Protein AF-A0A3M1SS52-F1 (afdb_monomer_lite)

Foldseek 3Di:
DDPDDDPDPDDDQDDFPDWDDDDPQKIWTHDPQFIFIAGPVRDGLGPGDFNDWDDADPQWIWTHDPQFIFIAGSNRHTLGDRQFNDWDHDDPQWIWTHHPRDIFIAGSNGHTDDDDDD

Radius of gyration: 16.16 Å; chains: 1; bounding box: 39×24×52 Å

Structure (mmCIF, N/CA/C/O backbone):
data_AF-A0A3M1SS52-F1
#
_entry.id   AF-A0A3M1SS52-F1
#
loop_
_atom_site.group_PDB
_atom_site.id
_atom_site.type_symbol
_atom_site.label_atom_id
_atom_site.label_alt_id
_atom_site.label_comp_id
_atom_site.label_asym_id
_atom_site.label_entity_id
_atom_site.label_seq_id
_atom_site.pdbx_PDB_ins_code
_atom_site.Cartn_x
_atom_site.Cartn_y
_atom_site.Cartn_z
_atom_site.occupancy
_atom_site.B_iso_or_equiv
_atom_site.auth_seq_id
_atom_site.auth_comp_id
_atom_site.auth_asym_id
_atom_site.auth_atom_id
_atom_site.pdbx_PDB_model_num
ATOM 1 N N . MET A 1 1 ? -1.607 12.197 -29.164 1.00 36.19 1 MET A N 1
ATOM 2 C CA . MET A 1 1 ? -1.298 12.326 -27.727 1.00 36.19 1 MET A CA 1
ATOM 3 C C . MET A 1 1 ? -0.895 10.935 -27.272 1.00 36.19 1 MET A C 1
ATOM 5 O O . MET A 1 1 ? -1.712 10.223 -26.722 1.00 36.19 1 MET A O 1
ATOM 9 N N . ASP A 1 2 ? 0.320 10.515 -27.618 1.00 34.41 2 ASP A N 1
ATOM 10 C CA . ASP A 1 2 ? 0.847 9.186 -27.290 1.00 34.41 2 ASP A CA 1
ATOM 11 C C . ASP A 1 2 ? 2.237 9.400 -26.708 1.00 34.41 2 ASP A C 1
ATOM 13 O O . ASP A 1 2 ? 3.217 9.522 -27.443 1.00 34.41 2 ASP A O 1
ATOM 17 N N . VAL A 1 3 ? 2.306 9.549 -25.386 1.00 38.84 3 VAL A N 1
ATOM 18 C CA . VAL A 1 3 ? 3.542 9.904 -24.674 1.00 38.84 3 VAL A CA 1
ATOM 19 C C . VAL A 1 3 ? 4.084 8.733 -23.858 1.00 38.84 3 VAL A C 1
ATOM 21 O O . VAL A 1 3 ? 4.665 8.939 -22.810 1.00 38.84 3 VAL A O 1
ATOM 24 N N . TYR A 1 4 ? 3.933 7.495 -24.332 1.00 37.12 4 TYR A N 1
ATOM 25 C CA . TYR A 1 4 ? 4.589 6.332 -23.718 1.00 37.12 4 TYR A CA 1
ATOM 26 C C . TYR A 1 4 ? 5.051 5.350 -24.792 1.00 37.12 4 TYR A C 1
ATOM 28 O O . TYR A 1 4 ? 4.594 4.215 -24.891 1.00 37.12 4 TYR A O 1
ATOM 36 N N . ARG A 1 5 ? 5.965 5.805 -25.655 1.00 48.34 5 ARG A N 1
ATOM 37 C CA . ARG A 1 5 ? 6.648 4.940 -26.619 1.00 48.34 5 ARG A CA 1
ATOM 38 C C . ARG A 1 5 ? 8.136 4.899 -26.283 1.00 48.34 5 ARG A C 1
ATOM 40 O O . ARG A 1 5 ? 8.841 5.878 -26.492 1.00 48.34 5 ARG A O 1
ATOM 47 N N . ARG A 1 6 ? 8.583 3.720 -25.838 1.00 40.31 6 ARG A N 1
ATOM 48 C CA . ARG A 1 6 ? 9.985 3.297 -25.664 1.00 40.31 6 ARG A CA 1
ATOM 49 C C . ARG A 1 6 ? 10.769 4.060 -24.599 1.00 40.31 6 ARG A C 1
ATOM 51 O O . ARG A 1 6 ? 11.545 4.960 -24.902 1.00 40.31 6 ARG A O 1
ATOM 58 N N . VAL A 1 7 ? 10.750 3.519 -23.387 1.00 44.88 7 VAL A N 1
ATOM 59 C CA . VAL A 1 7 ? 12.027 3.360 -22.685 1.00 44.88 7 VAL A CA 1
ATOM 60 C C . VAL A 1 7 ? 12.781 2.268 -23.455 1.00 44.88 7 VAL A C 1
ATOM 62 O O . VAL A 1 7 ? 12.379 1.111 -23.434 1.00 44.88 7 VAL A O 1
ATOM 65 N N . GLY A 1 8 ? 13.778 2.657 -24.257 1.00 39.66 8 GLY A N 1
ATOM 66 C CA . GLY A 1 8 ? 14.664 1.719 -24.958 1.00 39.66 8 GLY A CA 1
ATOM 67 C C . GLY A 1 8 ? 14.820 1.955 -26.466 1.00 39.66 8 GLY A C 1
ATOM 68 O O . GLY A 1 8 ? 14.131 1.368 -27.310 1.00 39.66 8 GLY A O 1
ATOM 69 N N . ARG A 1 9 ? 15.820 2.758 -26.839 1.00 46.34 9 ARG A N 1
ATOM 70 C CA . ARG A 1 9 ? 16.702 2.378 -27.951 1.00 46.34 9 ARG A CA 1
ATOM 71 C C . ARG A 1 9 ? 17.736 1.416 -27.350 1.00 46.34 9 ARG A C 1
ATOM 73 O O . ARG A 1 9 ? 18.620 1.876 -26.641 1.00 46.34 9 ARG A O 1
ATOM 80 N N . GLY A 1 10 ? 17.584 0.119 -27.620 1.00 45.41 10 GLY A N 1
ATOM 81 C CA . GLY A 1 10 ? 18.532 -0.939 -27.249 1.00 45.41 10 GLY A CA 1
ATOM 82 C C . GLY A 1 10 ? 18.029 -1.859 -26.135 1.00 45.41 10 GLY A C 1
ATOM 83 O O . GLY A 1 10 ? 18.204 -1.540 -24.969 1.00 45.41 10 GLY A O 1
ATOM 84 N N . ASP A 1 11 ? 17.371 -2.953 -26.524 1.00 53.22 11 ASP A N 1
ATOM 85 C CA . ASP A 1 11 ? 17.354 -4.341 -26.005 1.00 53.22 11 ASP A CA 1
ATOM 86 C C . ASP A 1 11 ? 17.803 -4.674 -24.564 1.00 53.22 11 ASP A C 1
ATOM 88 O O . ASP A 1 11 ? 18.278 -5.781 -24.308 1.00 53.22 11 ASP A O 1
ATOM 92 N N . ARG A 1 12 ? 17.637 -3.780 -23.589 1.00 47.41 12 ARG A N 1
ATOM 93 C CA . ARG A 1 12 ? 17.838 -4.097 -22.175 1.00 47.41 12 ARG A CA 1
ATOM 94 C C . ARG A 1 12 ? 16.526 -3.880 -21.427 1.00 47.41 12 ARG A C 1
ATOM 96 O O . ARG A 1 12 ? 16.017 -2.757 -21.451 1.00 47.41 12 ARG A O 1
ATOM 103 N N . PRO A 1 13 ? 15.955 -4.922 -20.794 1.00 54.94 13 PRO A N 1
ATOM 104 C CA . PRO A 1 13 ? 14.798 -4.730 -19.933 1.00 54.94 13 PRO A CA 1
ATOM 105 C C . PRO A 1 13 ? 15.159 -3.726 -18.827 1.00 54.94 13 PRO A C 1
ATOM 107 O O . PRO A 1 13 ? 16.335 -3.658 -18.444 1.00 54.94 13 PRO A O 1
ATOM 110 N N . PRO A 1 14 ? 14.189 -2.934 -18.335 1.00 63.97 14 PRO A N 1
ATOM 111 C CA . PRO A 1 14 ? 14.425 -2.053 -17.200 1.00 63.97 14 PRO A CA 1
ATOM 112 C C . PRO A 1 14 ? 15.064 -2.860 -16.069 1.00 63.97 14 PRO A C 1
ATOM 114 O O . PRO A 1 14 ? 14.562 -3.909 -15.667 1.00 63.97 14 PRO A O 1
ATOM 117 N N . THR A 1 15 ? 16.229 -2.411 -15.611 1.00 78.69 15 THR A N 1
ATOM 118 C CA . THR A 1 15 ? 16.901 -3.004 -14.458 1.00 78.69 15 THR A CA 1
ATOM 119 C C . THR A 1 15 ? 16.305 -2.382 -13.209 1.00 78.69 15 THR A C 1
ATOM 121 O O . THR A 1 15 ? 16.407 -1.172 -13.030 1.00 78.69 15 THR A O 1
ATOM 124 N N . PHE A 1 16 ? 15.680 -3.203 -12.372 1.00 85.69 16 PHE A N 1
ATOM 125 C CA . PHE A 1 16 ? 15.146 -2.779 -11.082 1.00 85.69 16 PHE A CA 1
ATOM 126 C C . PHE A 1 16 ? 16.196 -2.975 -9.991 1.00 85.69 16 PHE A C 1
ATOM 128 O O . PHE A 1 16 ? 16.908 -3.980 -9.988 1.00 85.69 16 PHE A O 1
ATOM 135 N N . ASP A 1 17 ? 16.254 -2.039 -9.049 1.00 88.38 17 ASP A N 1
ATOM 136 C CA . ASP A 1 17 ? 17.146 -2.123 -7.891 1.00 88.38 17 ASP A CA 1
ATOM 137 C C . ASP A 1 17 ? 16.701 -3.249 -6.949 1.00 88.38 17 ASP A C 1
ATOM 139 O O . ASP A 1 17 ? 17.521 -3.958 -6.361 1.00 88.38 17 ASP A O 1
ATOM 143 N N . ARG A 1 18 ? 15.378 -3.422 -6.812 1.00 91.31 18 ARG A N 1
ATOM 144 C CA . ARG A 1 18 ? 14.724 -4.487 -6.042 1.00 91.31 18 ARG A CA 1
ATOM 145 C C . ARG A 1 18 ? 13.408 -4.886 -6.692 1.00 91.31 18 ARG A C 1
ATOM 147 O O . ARG A 1 18 ? 12.739 -4.059 -7.305 1.00 91.31 18 ARG A O 1
ATOM 154 N N . VAL A 1 19 ? 13.024 -6.142 -6.498 1.00 92.00 19 VAL A N 1
ATOM 155 C CA . VAL A 1 19 ? 11.757 -6.710 -6.967 1.00 92.00 19 VAL A CA 1
ATOM 156 C C . VAL A 1 19 ? 11.216 -7.613 -5.862 1.00 92.00 19 VAL A C 1
ATOM 158 O O . VAL A 1 19 ? 11.964 -8.431 -5.328 1.00 92.00 19 VAL A O 1
ATOM 161 N N . TRP A 1 20 ? 9.948 -7.439 -5.493 1.00 91.19 20 TRP A N 1
ATOM 162 C CA . TRP A 1 20 ? 9.227 -8.400 -4.651 1.00 91.19 20 TRP A CA 1
ATOM 163 C C . TRP A 1 20 ? 8.653 -9.531 -5.498 1.00 91.19 20 TRP A C 1
ATOM 165 O O . TRP A 1 20 ? 8.456 -9.375 -6.702 1.00 91.19 20 TRP A O 1
ATOM 175 N N . ASP A 1 21 ? 8.323 -10.648 -4.854 1.00 92.88 21 ASP A N 1
ATOM 176 C CA . ASP A 1 21 ? 7.599 -11.733 -5.509 1.00 92.88 21 ASP A CA 1
ATOM 177 C C . ASP A 1 21 ? 6.266 -11.246 -6.086 1.00 92.88 21 ASP A C 1
ATOM 179 O O . ASP A 1 21 ? 5.587 -10.383 -5.516 1.00 92.88 21 ASP A O 1
ATOM 183 N N . PHE A 1 22 ? 5.874 -11.847 -7.208 1.00 92.25 22 PHE A N 1
ATOM 184 C CA . PHE A 1 22 ? 4.560 -11.617 -7.785 1.00 92.25 22 PHE A CA 1
ATOM 185 C C . PHE A 1 22 ? 3.457 -12.103 -6.842 1.00 92.25 22 PHE A C 1
ATOM 187 O O . PHE A 1 22 ? 3.498 -13.219 -6.321 1.00 92.25 22 PHE A O 1
ATOM 194 N N . TRP A 1 23 ? 2.434 -11.273 -6.675 1.00 92.69 23 TRP A N 1
ATOM 195 C CA . TRP A 1 23 ? 1.234 -11.574 -5.910 1.00 92.69 23 TRP A CA 1
ATOM 196 C C . TRP A 1 23 ? 0.031 -10.899 -6.568 1.00 92.69 23 TRP A C 1
ATOM 198 O O . TRP A 1 23 ? 0.125 -9.747 -6.984 1.00 92.69 23 TRP A O 1
ATOM 208 N N . GLU A 1 24 ? -1.080 -11.626 -6.718 1.00 91.38 24 GLU A N 1
ATOM 209 C CA . GLU A 1 24 ? -2.287 -11.139 -7.420 1.00 91.38 24 GLU A CA 1
ATOM 210 C C . GLU A 1 24 ? -2.014 -10.582 -8.839 1.00 91.38 24 GLU A C 1
ATOM 212 O O . GLU A 1 24 ? -2.753 -9.747 -9.345 1.00 91.38 24 GLU A O 1
ATOM 217 N N . GLY A 1 25 ? -0.959 -11.062 -9.509 1.00 93.31 25 GLY A N 1
ATOM 218 C CA . GLY A 1 25 ? -0.592 -10.628 -10.864 1.00 93.31 25 GLY A CA 1
ATOM 219 C C . GLY A 1 25 ? 0.330 -9.406 -10.933 1.00 93.31 25 GLY A C 1
ATOM 220 O O . GLY A 1 25 ? 0.678 -8.982 -12.033 1.00 93.31 25 GLY A O 1
ATOM 221 N N . PHE A 1 26 ? 0.778 -8.879 -9.791 1.00 95.06 26 PHE A N 1
ATOM 222 C CA . PHE A 1 26 ? 1.639 -7.699 -9.725 1.00 95.06 26 PHE A CA 1
ATOM 223 C C . PHE A 1 26 ? 2.876 -7.942 -8.865 1.00 95.06 26 PHE A C 1
ATOM 225 O O . PHE A 1 26 ? 2.851 -8.749 -7.937 1.00 95.06 26 PHE A O 1
ATOM 232 N N . ALA A 1 27 ? 3.951 -7.205 -9.130 1.00 95.44 27 ALA A N 1
ATOM 233 C CA . ALA A 1 27 ? 5.131 -7.167 -8.271 1.00 95.44 27 ALA A CA 1
ATOM 234 C C . ALA A 1 27 ? 5.519 -5.720 -7.966 1.00 95.44 27 ALA A C 1
ATOM 236 O O . ALA A 1 27 ? 5.547 -4.876 -8.865 1.00 95.44 27 ALA A O 1
ATOM 237 N N . ALA A 1 28 ? 5.838 -5.436 -6.701 1.00 96.19 28 ALA A N 1
ATOM 238 C CA . ALA A 1 28 ? 6.398 -4.145 -6.322 1.00 96.19 28 ALA A CA 1
ATOM 239 C C . ALA A 1 28 ? 7.873 -4.101 -6.739 1.00 96.19 28 ALA A C 1
ATOM 241 O O . ALA A 1 28 ? 8.638 -5.025 -6.444 1.00 96.19 28 ALA A O 1
ATOM 242 N N . VAL A 1 29 ? 8.280 -3.029 -7.409 1.00 96.00 29 VAL A N 1
ATOM 243 C CA . VAL A 1 29 ? 9.648 -2.846 -7.906 1.00 96.00 29 VAL A CA 1
ATOM 244 C C . VAL A 1 29 ? 10.211 -1.514 -7.455 1.00 96.00 29 VAL A C 1
ATOM 246 O O . VAL A 1 29 ? 9.480 -0.528 -7.361 1.00 96.00 29 VAL A O 1
ATOM 249 N N . GLN A 1 30 ? 11.513 -1.490 -7.195 1.00 95.88 30 GLN A N 1
ATOM 250 C CA . GLN A 1 30 ? 12.241 -0.281 -6.842 1.00 95.88 30 GLN A CA 1
ATOM 251 C C . GLN A 1 30 ? 13.104 0.183 -8.015 1.00 95.88 30 GLN A C 1
ATOM 253 O O . GLN A 1 30 ? 13.817 -0.619 -8.623 1.00 95.88 30 GLN A O 1
ATOM 258 N N . LEU A 1 31 ? 13.049 1.479 -8.304 1.00 93.44 31 LEU A N 1
ATOM 259 C CA . LEU A 1 31 ? 13.887 2.156 -9.286 1.00 93.44 31 LEU A CA 1
ATOM 260 C C . LEU A 1 31 ? 14.263 3.535 -8.744 1.00 93.44 31 LEU A C 1
ATOM 262 O O . LEU A 1 31 ? 13.385 4.294 -8.334 1.00 93.44 31 LEU A O 1
ATOM 266 N N . GLU A 1 32 ? 15.558 3.850 -8.736 1.00 91.69 32 GLU A N 1
ATOM 267 C CA . GLU A 1 32 ? 16.078 5.145 -8.266 1.00 91.69 32 GLU A CA 1
ATOM 268 C C . GLU A 1 32 ? 15.624 5.470 -6.830 1.00 91.69 32 GLU A C 1
ATOM 270 O O . GLU A 1 32 ? 15.348 6.610 -6.464 1.00 91.69 32 GLU A O 1
ATOM 275 N N . GLY A 1 33 ? 15.526 4.432 -5.995 1.00 92.94 33 GLY A N 1
ATOM 276 C CA . GLY A 1 33 ? 15.105 4.543 -4.597 1.00 92.94 33 GLY A CA 1
ATOM 277 C C . GLY A 1 33 ? 13.592 4.606 -4.369 1.00 92.94 33 GLY A C 1
ATOM 278 O O . GLY A 1 33 ? 13.168 4.403 -3.232 1.00 92.94 33 GLY A O 1
ATOM 279 N N . MET A 1 34 ? 12.780 4.778 -5.413 1.00 96.81 34 MET A N 1
ATOM 280 C CA . MET A 1 34 ? 11.321 4.872 -5.312 1.00 96.81 34 MET A CA 1
ATOM 281 C C . MET A 1 34 ? 10.645 3.570 -5.739 1.00 96.81 34 MET A C 1
ATOM 283 O O . MET A 1 34 ? 11.170 2.815 -6.556 1.00 96.81 34 MET A O 1
ATOM 287 N N . TRP A 1 35 ? 9.462 3.307 -5.194 1.00 97.56 35 TRP A N 1
ATOM 288 C CA . TRP A 1 35 ? 8.685 2.100 -5.446 1.00 97.56 35 TRP A CA 1
ATOM 289 C C . TRP A 1 35 ? 7.503 2.345 -6.379 1.00 97.56 35 TRP A C 1
ATOM 291 O O . TRP A 1 35 ? 6.802 3.357 -6.269 1.00 97.56 35 TRP A O 1
ATOM 301 N N . GLY A 1 36 ? 7.283 1.379 -7.268 1.00 96.69 36 GLY A N 1
ATOM 302 C CA . GLY A 1 36 ? 6.150 1.261 -8.183 1.00 96.69 36 GLY A CA 1
ATOM 303 C C . GLY A 1 36 ? 5.738 -0.205 -8.355 1.00 96.69 36 GLY A C 1
ATOM 304 O O . GLY A 1 36 ? 6.169 -1.064 -7.584 1.00 96.69 36 GLY A O 1
ATOM 305 N N . PHE A 1 37 ? 4.929 -0.508 -9.371 1.00 96.88 37 PHE A N 1
ATOM 306 C CA . PHE A 1 37 ? 4.403 -1.856 -9.616 1.00 96.88 37 PHE A CA 1
ATOM 307 C C . PHE A 1 37 ? 4.456 -2.239 -11.094 1.00 96.88 37 PHE A C 1
ATOM 309 O O . PHE A 1 37 ? 4.069 -1.438 -11.948 1.00 96.88 37 PHE A O 1
ATOM 316 N N . ILE A 1 38 ? 4.912 -3.464 -11.382 1.00 94.88 38 ILE A N 1
ATOM 317 C CA . ILE A 1 38 ? 4.809 -4.118 -12.700 1.00 94.88 38 ILE A CA 1
ATOM 318 C C . ILE A 1 38 ? 3.690 -5.164 -12.714 1.00 94.88 38 ILE A C 1
ATOM 320 O O . ILE A 1 38 ? 3.372 -5.742 -11.673 1.00 94.88 38 ILE A O 1
ATOM 324 N N . ASP A 1 39 ? 3.159 -5.449 -13.901 1.00 94.12 39 ASP A N 1
ATOM 325 C CA . ASP A 1 39 ? 2.358 -6.647 -14.182 1.00 94.12 39 ASP A CA 1
ATOM 326 C C . ASP A 1 39 ? 3.228 -7.890 -14.483 1.00 94.12 39 ASP A C 1
ATOM 328 O O . ASP A 1 39 ? 4.463 -7.828 -14.502 1.00 94.12 39 ASP A O 1
ATOM 332 N N . LEU A 1 40 ? 2.580 -9.033 -14.746 1.00 92.00 40 LEU A N 1
ATOM 333 C CA . LEU A 1 40 ? 3.231 -10.304 -15.109 1.00 92.00 40 LEU A CA 1
ATOM 334 C C . LEU A 1 40 ? 4.078 -10.234 -16.390 1.00 92.00 40 LEU A C 1
ATOM 336 O O . LEU A 1 40 ? 4.964 -11.067 -16.579 1.00 92.00 40 LEU A O 1
ATOM 340 N N . GLN A 1 41 ? 3.819 -9.272 -17.278 1.00 91.31 41 GLN A N 1
ATOM 341 C CA . GLN A 1 41 ? 4.625 -9.037 -18.475 1.00 91.31 41 GLN A CA 1
ATOM 342 C C . GLN A 1 41 ? 5.852 -8.155 -18.191 1.00 91.31 41 GLN A C 1
ATOM 344 O O . GLN A 1 41 ? 6.658 -7.918 -19.094 1.00 91.31 41 GLN A O 1
ATOM 349 N N . GLY A 1 42 ? 6.012 -7.672 -16.956 1.00 89.69 42 GLY A N 1
ATOM 350 C CA . GLY A 1 42 ? 7.060 -6.731 -16.575 1.00 89.69 42 GLY A CA 1
ATOM 351 C C . GLY A 1 42 ? 6.782 -5.299 -17.034 1.00 89.69 42 GLY A C 1
ATOM 352 O O . GLY A 1 42 ? 7.700 -4.476 -17.054 1.00 89.69 42 GLY A O 1
ATOM 353 N N . ILE A 1 43 ? 5.544 -4.991 -17.427 1.00 90.81 43 ILE A N 1
ATOM 354 C CA . ILE A 1 43 ? 5.130 -3.657 -17.856 1.00 90.81 43 ILE A CA 1
ATOM 355 C C . ILE A 1 43 ? 4.782 -2.831 -16.620 1.00 90.81 43 ILE A C 1
ATOM 357 O O . ILE A 1 43 ? 4.129 -3.310 -15.697 1.00 90.81 43 ILE A O 1
ATOM 361 N N . MET A 1 44 ? 5.212 -1.568 -16.607 1.00 92.06 44 MET A N 1
ATOM 362 C CA . MET A 1 44 ? 4.858 -0.625 -15.548 1.00 92.06 44 MET A CA 1
ATOM 363 C C . MET A 1 44 ? 3.360 -0.341 -15.509 1.00 92.06 44 MET A C 1
ATOM 365 O O . MET A 1 44 ? 2.827 0.243 -16.451 1.00 92.06 44 MET A O 1
ATOM 369 N N . VAL A 1 45 ? 2.718 -0.692 -14.392 1.00 94.12 45 VAL A N 1
ATOM 370 C CA . VAL A 1 45 ? 1.330 -0.310 -14.086 1.00 94.12 45 VAL A CA 1
ATOM 371 C C . VAL A 1 45 ? 1.271 0.904 -13.165 1.00 94.12 45 VAL A C 1
ATOM 373 O O . VAL A 1 45 ? 0.416 1.767 -13.337 1.00 94.12 45 VAL A O 1
ATOM 376 N N . VAL A 1 46 ? 2.232 1.029 -12.247 1.00 94.94 46 VAL A N 1
ATOM 377 C CA . VAL A 1 46 ? 2.375 2.194 -11.370 1.00 94.94 46 VAL A CA 1
ATOM 378 C C . VAL A 1 46 ? 3.823 2.637 -11.404 1.00 94.94 46 VAL A C 1
ATOM 380 O O . VAL A 1 46 ? 4.700 1.917 -10.928 1.00 94.94 46 VAL A O 1
ATOM 383 N N . PHE A 1 47 ? 4.076 3.821 -11.961 1.00 94.31 47 PHE A N 1
ATOM 384 C CA . PHE A 1 47 ? 5.429 4.362 -12.009 1.00 94.31 47 PHE A CA 1
ATOM 385 C C . PHE A 1 47 ? 5.987 4.594 -10.596 1.00 94.31 47 PHE A C 1
ATOM 387 O O . PHE A 1 47 ? 5.228 4.979 -9.702 1.00 94.31 47 PHE A O 1
ATOM 394 N N . PRO A 1 48 ? 7.301 4.382 -10.390 1.00 95.56 48 PRO A N 1
ATOM 395 C CA . PRO A 1 48 ? 7.958 4.625 -9.117 1.00 95.56 48 PRO A CA 1
ATOM 396 C C . PRO A 1 48 ? 7.724 6.045 -8.602 1.00 95.56 48 PRO A C 1
ATOM 398 O O . PRO A 1 48 ? 8.166 7.017 -9.209 1.00 95.56 48 PRO A O 1
ATOM 401 N N . GLN A 1 49 ? 7.006 6.156 -7.488 1.00 96.19 49 GLN A N 1
ATOM 402 C CA . GLN A 1 49 ? 6.659 7.444 -6.872 1.00 96.19 49 GLN A CA 1
ATOM 403 C C . GLN A 1 49 ? 6.471 7.359 -5.352 1.00 96.19 49 GLN A C 1
ATOM 405 O O . GLN A 1 49 ? 6.256 8.381 -4.703 1.00 96.19 49 GLN A O 1
ATOM 410 N N . PHE A 1 50 ? 6.575 6.160 -4.770 1.00 97.62 50 PHE A N 1
ATOM 411 C CA . PHE A 1 50 ? 6.389 5.933 -3.338 1.00 97.62 50 PHE A CA 1
ATOM 412 C C . PHE A 1 50 ? 7.713 5.655 -2.629 1.00 97.62 50 PHE A C 1
ATOM 414 O O . PHE A 1 50 ? 8.605 5.020 -3.185 1.00 97.62 50 PHE A O 1
ATOM 421 N N . GLU A 1 51 ? 7.833 6.107 -1.385 1.00 98.06 51 GLU A N 1
ATOM 422 C CA . GLU A 1 51 ? 8.997 5.827 -0.534 1.00 98.06 51 GLU A CA 1
ATOM 423 C C . GLU A 1 51 ? 9.095 4.329 -0.220 1.00 98.06 51 GLU A C 1
ATOM 425 O O . GLU A 1 5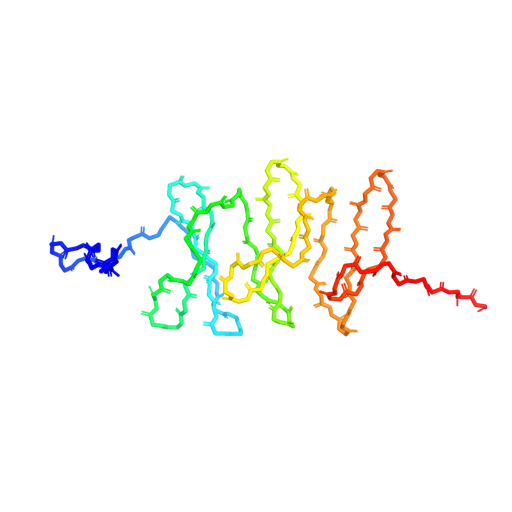1 ? 10.183 3.761 -0.153 1.00 98.06 51 GLU A O 1
ATOM 430 N N . GLU A 1 52 ? 7.937 3.685 -0.060 1.00 97.31 52 GLU A N 1
ATOM 431 C CA . GLU A 1 52 ? 7.775 2.245 0.107 1.00 97.31 52 GLU A CA 1
ATOM 432 C C . GLU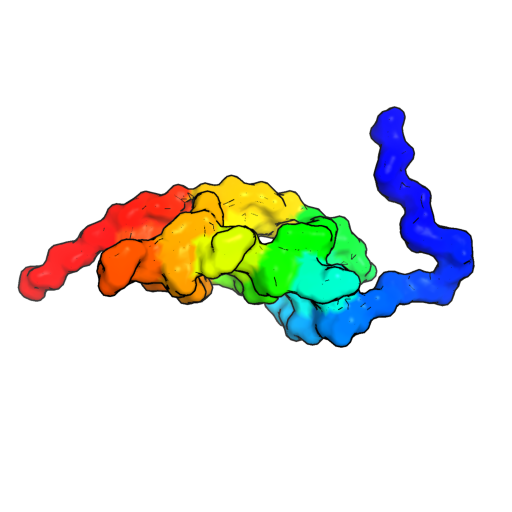 A 1 52 ? 6.471 1.802 -0.560 1.00 97.31 52 GLU A C 1
ATOM 434 O O . GLU A 1 52 ? 5.466 2.514 -0.514 1.00 97.31 52 GLU A O 1
ATOM 439 N N . ALA A 1 53 ? 6.460 0.608 -1.143 1.00 96.94 53 ALA A N 1
ATOM 440 C CA . ALA A 1 53 ? 5.243 -0.033 -1.614 1.00 96.94 53 ALA A CA 1
ATOM 441 C C . ALA A 1 53 ? 5.289 -1.520 -1.276 1.00 96.94 53 ALA A C 1
ATOM 443 O O . ALA A 1 53 ? 6.312 -2.179 -1.469 1.00 96.94 53 ALA A O 1
ATOM 444 N N . ILE A 1 54 ? 4.185 -2.041 -0.750 1.00 95.44 54 ILE A N 1
ATOM 445 C CA . ILE A 1 54 ? 4.040 -3.452 -0.393 1.00 95.44 54 ILE A CA 1
ATOM 446 C C . ILE A 1 54 ? 2.959 -4.065 -1.283 1.00 95.44 54 ILE A C 1
ATOM 448 O O . ILE A 1 54 ? 2.047 -3.366 -1.715 1.00 95.44 54 ILE A O 1
ATOM 452 N N . ARG A 1 55 ? 3.090 -5.366 -1.565 1.00 93.12 55 ARG A N 1
ATOM 453 C CA . ARG A 1 55 ? 2.198 -6.141 -2.442 1.00 93.12 55 ARG A CA 1
ATOM 454 C C . ARG A 1 55 ? 0.703 -5.878 -2.205 1.00 93.12 55 ARG A C 1
ATOM 456 O O . ARG A 1 55 ? 0.288 -5.583 -1.081 1.00 93.12 55 ARG A O 1
ATOM 463 N N . PHE A 1 56 ? -0.077 -6.081 -3.262 1.00 94.56 56 PHE A N 1
ATOM 464 C CA . PHE A 1 56 ? -1.535 -6.063 -3.211 1.00 94.56 56 PHE A CA 1
ATOM 465 C C . PHE A 1 56 ? -2.086 -7.146 -2.276 1.00 94.56 56 PHE A C 1
ATOM 467 O O . PHE A 1 56 ? -1.473 -8.198 -2.090 1.00 94.56 56 PHE A O 1
ATOM 474 N N . SER A 1 57 ? -3.232 -6.854 -1.674 1.00 94.88 57 SER A N 1
ATOM 475 C CA . SER A 1 57 ? -4.078 -7.781 -0.930 1.00 94.88 57 SER A CA 1
ATOM 476 C C . SER A 1 57 ? -5.512 -7.312 -1.111 1.00 94.88 57 SER A C 1
ATOM 478 O O . SER A 1 57 ? -5.805 -6.147 -0.832 1.00 94.88 57 SER A O 1
ATOM 480 N N . GLU A 1 58 ? -6.385 -8.185 -1.606 1.00 94.44 58 GLU A N 1
ATOM 481 C CA . GLU A 1 58 ? -7.789 -7.840 -1.886 1.00 94.44 58 GLU A CA 1
ATOM 482 C C . GLU A 1 58 ? -7.917 -6.649 -2.858 1.00 94.44 58 GLU A C 1
ATOM 484 O O . GLU A 1 58 ? -8.799 -5.801 -2.730 1.00 94.44 58 GLU A O 1
ATOM 489 N N . GLY A 1 59 ? -7.006 -6.561 -3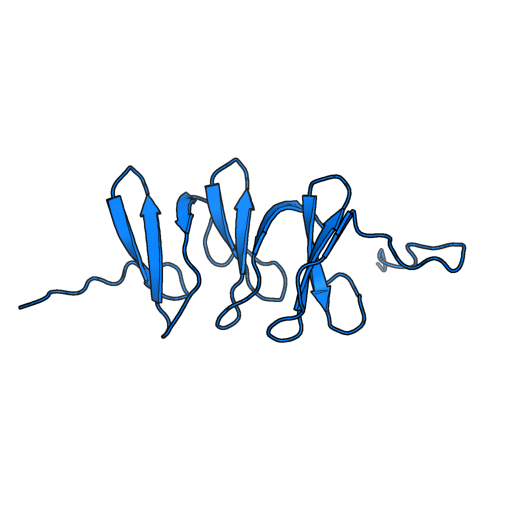.836 1.00 94.44 59 GLY A N 1
ATOM 490 C CA . GLY A 1 59 ? -6.998 -5.492 -4.838 1.00 94.44 59 GLY A CA 1
ATOM 491 C C . GLY A 1 59 ? -6.440 -4.142 -4.370 1.00 94.44 59 GLY A C 1
ATOM 492 O O . GLY A 1 59 ? -6.403 -3.209 -5.172 1.00 94.44 59 GLY A O 1
ATOM 493 N N . LEU A 1 60 ? -5.961 -4.030 -3.123 1.00 97.00 60 LEU A N 1
ATOM 494 C CA . LEU A 1 60 ? -5.326 -2.817 -2.596 1.00 97.00 60 LEU A CA 1
ATOM 495 C C . LEU A 1 60 ? -3.877 -3.063 -2.177 1.00 97.00 60 LEU A C 1
ATOM 497 O O . LEU A 1 60 ? -3.565 -4.044 -1.504 1.00 97.00 60 LEU A O 1
ATOM 501 N N . ALA A 1 61 ? -2.985 -2.140 -2.522 1.00 97.50 61 ALA A N 1
ATOM 502 C CA . ALA A 1 61 ? -1.600 -2.134 -2.060 1.00 97.50 61 ALA A CA 1
ATOM 503 C C . ALA A 1 61 ? -1.378 -0.980 -1.087 1.00 97.50 61 ALA A C 1
ATOM 505 O O . ALA A 1 61 ? -1.774 0.155 -1.358 1.00 97.50 61 ALA A O 1
ATOM 506 N N . LYS A 1 62 ? -0.701 -1.244 0.036 1.00 97.38 62 LYS A N 1
ATOM 507 C CA . LYS A 1 62 ? -0.282 -0.163 0.934 1.00 97.38 62 LYS A CA 1
ATOM 508 C C . LYS A 1 62 ? 0.994 0.493 0.418 1.00 97.38 62 LYS A C 1
ATOM 510 O O . LYS A 1 62 ? 1.967 -0.183 0.069 1.00 97.38 62 LYS A O 1
ATOM 515 N N . VAL A 1 63 ? 0.996 1.816 0.422 1.00 98.25 63 VAL A N 1
ATOM 516 C CA . VAL A 1 63 ? 2.096 2.646 -0.070 1.00 98.25 63 VAL A CA 1
ATOM 517 C C . VAL A 1 63 ? 2.449 3.713 0.947 1.00 98.25 63 VAL A C 1
ATOM 519 O O . VAL A 1 63 ? 1.595 4.155 1.718 1.00 98.25 63 VAL A O 1
ATOM 522 N N . ARG A 1 64 ? 3.713 4.126 0.948 1.00 98.38 64 ARG A N 1
ATOM 523 C CA . ARG A 1 64 ? 4.224 5.174 1.820 1.00 98.38 64 ARG A CA 1
ATOM 524 C C . ARG A 1 64 ? 4.589 6.411 1.014 1.00 98.38 64 ARG A C 1
ATOM 526 O O . ARG A 1 64 ? 5.348 6.328 0.050 1.00 98.38 64 ARG A O 1
ATOM 533 N N . ALA A 1 65 ? 4.064 7.555 1.431 1.00 97.62 65 ALA A N 1
ATOM 534 C CA . ALA A 1 65 ? 4.388 8.855 0.865 1.00 97.62 65 ALA A CA 1
ATOM 535 C C . ALA A 1 65 ? 4.463 9.901 1.978 1.00 97.62 65 ALA A C 1
ATOM 537 O O . ALA A 1 65 ? 3.595 9.949 2.855 1.00 97.62 65 ALA A O 1
ATOM 538 N N . ASN A 1 66 ? 5.491 10.749 1.936 1.00 96.19 66 ASN A N 1
ATOM 539 C CA . ASN A 1 66 ? 5.760 11.766 2.951 1.00 96.19 66 ASN A CA 1
ATOM 540 C C . ASN A 1 66 ? 5.794 11.171 4.369 1.00 96.19 66 ASN A C 1
ATOM 542 O O . ASN A 1 66 ? 5.222 11.722 5.312 1.00 96.19 66 ASN A O 1
ATOM 546 N N . GLY A 1 67 ? 6.404 9.993 4.513 1.00 96.75 67 GLY A N 1
ATOM 547 C CA . GLY A 1 67 ? 6.533 9.288 5.781 1.00 96.75 67 GLY A CA 1
ATOM 548 C C . GLY A 1 67 ? 5.272 8.590 6.300 1.00 96.75 67 GLY A C 1
ATOM 549 O O . GLY A 1 67 ? 5.395 7.881 7.304 1.00 96.75 67 GLY A O 1
ATOM 550 N N . ARG A 1 68 ? 4.112 8.709 5.637 1.00 98.19 68 ARG A N 1
ATOM 551 C CA . ARG A 1 68 ? 2.827 8.119 6.064 1.00 98.19 68 ARG A CA 1
ATOM 552 C C . ARG A 1 68 ? 2.311 7.061 5.097 1.00 98.19 68 ARG A C 1
ATOM 554 O O . ARG A 1 68 ? 2.617 7.098 3.911 1.00 98.19 68 ARG A O 1
ATOM 561 N N . TRP A 1 69 ? 1.523 6.127 5.617 1.00 98.38 69 TRP A N 1
ATOM 562 C CA . TRP A 1 69 ? 0.918 5.028 4.873 1.00 98.38 69 TRP A CA 1
ATOM 563 C C . TRP A 1 69 ? -0.490 5.366 4.390 1.00 98.38 69 TRP A C 1
ATOM 565 O O . TRP A 1 69 ? -1.293 5.921 5.144 1.00 98.38 69 TRP A O 1
ATOM 575 N N . GLY A 1 70 ? -0.774 4.981 3.150 1.00 98.06 70 GLY A N 1
ATOM 576 C CA . GLY A 1 70 ? -2.086 4.989 2.506 1.00 98.06 70 GLY A CA 1
ATOM 577 C C . GLY A 1 70 ? -2.251 3.741 1.640 1.00 98.06 70 GLY A C 1
ATOM 578 O O . GLY A 1 70 ? -1.439 2.814 1.729 1.00 98.06 70 GLY A O 1
ATOM 579 N N . TYR A 1 71 ? -3.281 3.717 0.799 1.00 98.44 71 TYR A N 1
ATOM 580 C CA . TYR A 1 71 ? -3.592 2.573 -0.055 1.00 98.44 71 TYR A CA 1
ATOM 581 C C . TYR A 1 71 ? -3.942 3.013 -1.472 1.00 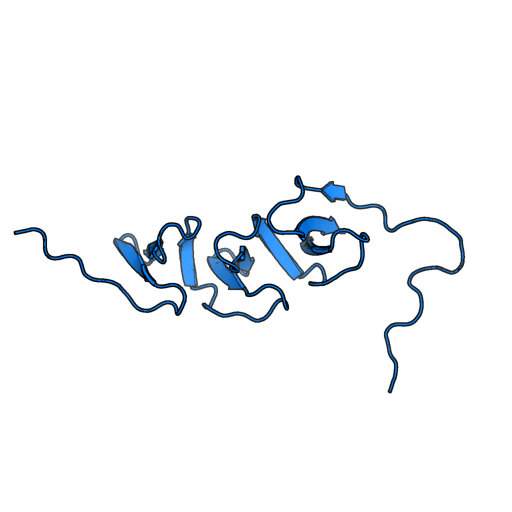98.44 71 TYR A C 1
ATOM 583 O O . TYR A 1 71 ? -4.652 4.002 -1.666 1.00 98.44 71 TYR A O 1
ATOM 591 N N . ILE A 1 72 ? -3.456 2.250 -2.447 1.00 98.06 72 ILE A N 1
ATOM 592 C CA . ILE A 1 72 ? -3.762 2.424 -3.866 1.00 98.06 72 ILE A CA 1
ATOM 593 C C . ILE A 1 72 ? -4.466 1.196 -4.434 1.00 98.06 72 ILE A C 1
ATOM 595 O O . ILE A 1 72 ? -4.282 0.083 -3.934 1.00 98.06 72 ILE A O 1
ATOM 599 N N . ASP A 1 73 ? -5.228 1.401 -5.501 1.00 95.88 73 ASP A N 1
ATOM 600 C CA . ASP A 1 73 ? -5.749 0.323 -6.334 1.00 95.88 73 ASP A CA 1
ATOM 601 C C . ASP A 1 73 ? -4.698 -0.199 -7.333 1.00 95.88 73 ASP A C 1
ATOM 603 O O . ASP A 1 73 ? -3.569 0.299 -7.430 1.00 95.88 73 ASP A O 1
ATOM 607 N N . VAL A 1 74 ? -5.082 -1.217 -8.106 1.00 92.38 74 VAL A N 1
ATOM 608 C CA . VAL A 1 74 ? -4.244 -1.839 -9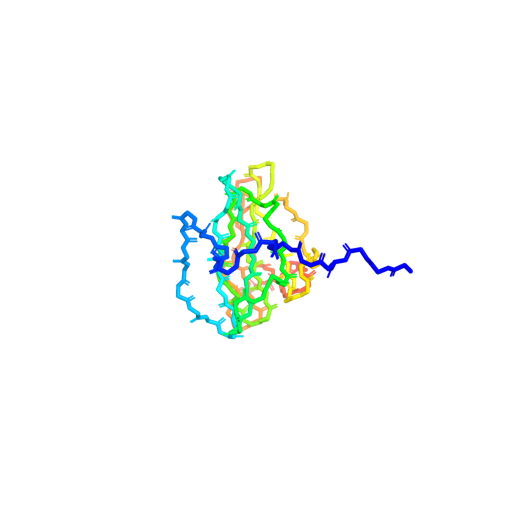.149 1.00 92.38 74 VAL A CA 1
ATOM 609 C C . VAL A 1 74 ? -3.882 -0.901 -10.306 1.00 92.38 74 VAL A C 1
ATOM 611 O O . VAL A 1 74 ? -2.979 -1.206 -11.084 1.00 92.38 74 VAL A O 1
ATOM 614 N N . TYR A 1 75 ? -4.564 0.238 -10.428 1.00 91.62 75 TYR A N 1
ATOM 615 C CA . TYR A 1 75 ? -4.296 1.275 -11.422 1.00 91.62 75 TYR A CA 1
ATOM 616 C C . TYR A 1 75 ? -3.411 2.400 -10.864 1.00 91.62 75 TYR A C 1
ATOM 618 O O . TYR A 1 75 ? -3.124 3.366 -11.574 1.00 91.62 75 TYR A O 1
ATOM 626 N N . GLY A 1 76 ? -2.973 2.293 -9.605 1.00 93.12 76 GLY A N 1
ATOM 627 C CA . GLY A 1 76 ? -2.151 3.296 -8.937 1.00 93.12 76 GLY A CA 1
ATOM 628 C C . GLY A 1 76 ? -2.924 4.496 -8.403 1.00 93.12 76 GLY A C 1
ATOM 629 O O . GLY A 1 76 ? -2.299 5.490 -8.030 1.00 93.12 76 GLY A O 1
ATOM 630 N N . GLN A 1 77 ? -4.256 4.439 -8.367 1.00 95.75 77 GLN A N 1
ATOM 631 C CA . GLN A 1 77 ? -5.080 5.510 -7.817 1.00 95.75 77 GLN A CA 1
ATOM 632 C C . GLN A 1 77 ? -5.117 5.396 -6.299 1.00 95.75 77 GLN A C 1
ATOM 634 O O . GLN A 1 77 ? -5.330 4.312 -5.763 1.00 95.75 77 GLN A O 1
ATOM 639 N N . LEU A 1 78 ? -4.929 6.517 -5.599 1.00 96.75 78 LEU A N 1
ATOM 640 C CA . LEU A 1 78 ? -5.112 6.570 -4.151 1.00 96.75 78 LEU A CA 1
ATOM 641 C C . LEU A 1 78 ? -6.581 6.309 -3.815 1.00 96.75 78 LEU A C 1
ATOM 643 O O . LEU A 1 78 ? -7.454 7.102 -4.159 1.00 96.75 78 LEU A O 1
ATOM 647 N N . VAL A 1 79 ? -6.827 5.197 -3.127 1.00 97.69 79 VAL A N 1
ATOM 648 C CA . VAL A 1 79 ? -8.135 4.857 -2.553 1.00 97.69 79 VAL A CA 1
ATOM 649 C C . VAL A 1 79 ? -8.238 5.429 -1.146 1.00 97.69 79 VAL A C 1
ATOM 651 O O . VAL A 1 79 ? -9.293 5.903 -0.737 1.00 97.69 79 VAL A O 1
ATOM 654 N N . ILE A 1 80 ? -7.124 5.414 -0.409 1.00 97.69 80 ILE A N 1
ATOM 655 C CA . ILE A 1 80 ? -7.045 5.927 0.955 1.00 97.69 80 ILE A CA 1
ATOM 656 C C . ILE A 1 80 ? -5.767 6.747 1.086 1.00 97.69 80 ILE A C 1
ATOM 658 O O . ILE A 1 80 ? -4.665 6.242 0.848 1.00 97.69 80 ILE A O 1
ATOM 662 N N . ASP A 1 81 ? -5.920 8.008 1.480 1.00 97.31 81 ASP A N 1
ATOM 663 C CA . ASP A 1 81 ? -4.809 8.951 1.534 1.00 97.31 81 ASP A CA 1
ATOM 664 C C . ASP A 1 81 ? -3.694 8.509 2.502 1.00 97.31 81 ASP A C 1
ATOM 666 O O . ASP A 1 81 ? -3.968 7.868 3.524 1.00 97.31 81 ASP A O 1
ATOM 670 N N . PRO A 1 82 ? -2.425 8.889 2.247 1.00 97.38 82 PRO A N 1
ATOM 671 C CA . PRO A 1 82 ? -1.308 8.597 3.138 1.00 97.38 82 PRO A CA 1
ATOM 672 C C . PRO A 1 82 ? -1.366 9.424 4.433 1.00 97.38 82 PRO A C 1
ATOM 674 O O . PRO A 1 82 ? -0.733 10.478 4.583 1.00 97.38 82 PRO A O 1
ATOM 677 N N . VAL A 1 83 ? -2.155 8.947 5.394 1.00 97.00 83 VAL A N 1
ATOM 678 C CA . VAL A 1 83 ? -2.417 9.618 6.679 1.00 97.00 83 VAL A CA 1
ATOM 679 C C . VAL A 1 83 ? -2.045 8.776 7.895 1.00 97.00 83 VAL A C 1
ATOM 681 O O . VAL A 1 83 ? -2.026 9.304 9.005 1.00 97.00 83 VAL A O 1
ATOM 684 N N . TYR A 1 84 ? -1.726 7.493 7.712 1.00 97.50 84 TYR A N 1
ATOM 685 C CA . TYR A 1 84 ? -1.485 6.571 8.819 1.00 97.50 84 TYR A CA 1
ATOM 686 C C . TYR A 1 84 ? -0.002 6.455 9.176 1.00 97.50 84 TYR A C 1
ATOM 688 O O . TYR A 1 84 ? 0.868 6.396 8.310 1.00 97.50 84 TYR A O 1
ATOM 696 N N . ASP A 1 85 ? 0.288 6.345 10.469 1.00 97.19 85 ASP A N 1
ATOM 697 C CA . ASP A 1 85 ? 1.628 6.052 10.983 1.00 97.19 85 ASP A CA 1
ATOM 698 C C . ASP A 1 85 ? 2.020 4.594 10.687 1.00 97.19 85 ASP A C 1
ATOM 700 O O . ASP A 1 85 ? 3.179 4.283 10.418 1.00 97.19 85 ASP A O 1
ATOM 704 N N . ILE A 1 86 ? 1.039 3.686 10.752 1.00 96.88 86 ILE A N 1
ATOM 705 C CA . ILE A 1 86 ? 1.182 2.247 10.494 1.00 96.88 86 ILE A CA 1
ATOM 706 C C . ILE A 1 86 ? -0.045 1.770 9.717 1.00 96.88 86 ILE A C 1
ATOM 708 O O . ILE A 1 86 ? -1.168 2.136 10.059 1.00 96.88 86 ILE A O 1
ATOM 712 N N . ALA A 1 87 ? 0.173 0.909 8.725 1.00 97.44 87 ALA A N 1
ATOM 713 C CA . ALA A 1 87 ? -0.876 0.235 7.967 1.00 97.44 87 ALA A CA 1
ATOM 714 C C . ALA A 1 87 ? -0.564 -1.260 7.799 1.00 97.44 87 ALA A C 1
ATOM 716 O O . ALA A 1 87 ? 0.559 -1.635 7.431 1.00 97.44 87 ALA A O 1
ATOM 717 N N . HIS A 1 88 ? -1.548 -2.119 8.058 1.00 96.62 88 HIS A N 1
ATOM 718 C CA . HIS A 1 88 ? -1.504 -3.545 7.725 1.00 96.62 88 HIS A CA 1
ATOM 719 C C . HIS A 1 88 ? -2.101 -3.810 6.335 1.00 96.62 88 HIS A C 1
ATOM 721 O O . HIS A 1 88 ? -2.588 -2.902 5.678 1.00 96.62 88 HIS A O 1
ATOM 727 N N . HIS A 1 89 ? -1.976 -5.039 5.837 1.00 94.69 89 HIS A N 1
ATOM 728 C CA . HIS A 1 89 ? -2.701 -5.448 4.632 1.00 94.69 89 HIS A CA 1
ATOM 729 C C . HIS A 1 89 ? -4.188 -5.629 4.958 1.00 94.69 89 HIS A C 1
ATOM 731 O O . HIS A 1 89 ? -4.530 -5.909 6.110 1.00 94.69 89 HIS A O 1
ATOM 737 N N . PHE A 1 90 ? -5.041 -5.493 3.944 1.00 95.38 90 PHE A N 1
ATOM 738 C CA . PHE A 1 90 ? -6.438 -5.895 4.045 1.00 95.38 90 PHE A CA 1
ATOM 739 C C . PHE A 1 90 ? -6.553 -7.417 4.110 1.00 95.38 90 PHE A C 1
ATOM 741 O O . PHE A 1 90 ? -5.850 -8.126 3.382 1.00 95.38 90 PHE A O 1
ATOM 748 N N . ALA A 1 91 ? -7.410 -7.89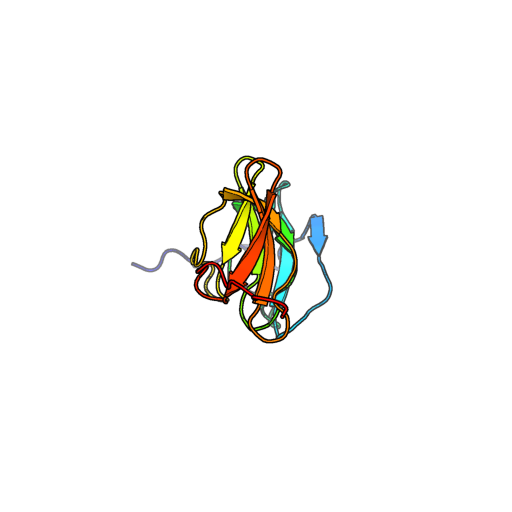1 5.006 1.00 94.50 91 ALA A N 1
ATOM 749 C CA . ALA A 1 91 ? -7.835 -9.275 5.118 1.00 94.50 91 ALA A CA 1
ATOM 750 C C . ALA A 1 91 ? -9.298 -9.296 5.569 1.00 94.50 91 ALA A C 1
ATOM 752 O O . ALA A 1 91 ? -9.656 -8.619 6.532 1.00 94.50 91 ALA A O 1
ATOM 753 N N . GLU A 1 92 ? -10.135 -10.059 4.873 1.00 94.12 92 GLU A N 1
ATOM 754 C CA . GLU A 1 92 ? -11.581 -10.124 5.104 1.00 94.12 92 GLU A CA 1
ATOM 755 C C . GLU A 1 92 ? -12.255 -8.740 5.015 1.00 94.12 92 GLU A C 1
ATOM 757 O O . GLU A 1 92 ? -13.183 -8.424 5.760 1.00 94.12 92 GLU A O 1
ATOM 762 N N . GLY A 1 93 ? -11.775 -7.887 4.103 1.00 95.44 93 GLY A N 1
ATOM 763 C CA . GLY A 1 93 ? -12.307 -6.545 3.876 1.00 95.44 93 GLY A CA 1
ATOM 764 C C . GLY A 1 93 ? -11.942 -5.516 4.946 1.00 95.44 93 GLY A C 1
ATOM 765 O O . GLY A 1 93 ? -12.446 -4.394 4.891 1.00 95.44 93 GLY A O 1
ATOM 766 N N . ILE A 1 94 ? -11.076 -5.861 5.908 1.00 95.44 94 ILE A N 1
ATOM 767 C CA . ILE A 1 94 ? -10.647 -4.963 6.985 1.00 95.44 94 ILE A CA 1
ATOM 768 C C . ILE A 1 94 ? -9.123 -4.867 7.096 1.00 95.44 94 ILE A C 1
ATOM 770 O O . ILE A 1 94 ? -8.394 -5.823 6.844 1.00 95.44 94 ILE A O 1
ATOM 774 N N . ALA A 1 95 ? -8.628 -3.707 7.523 1.00 96.50 95 ALA A N 1
ATOM 775 C CA . ALA A 1 95 ? -7.219 -3.499 7.843 1.00 96.50 95 ALA A CA 1
ATOM 776 C C . ALA A 1 95 ? -7.054 -2.763 9.174 1.00 96.50 95 ALA A C 1
ATOM 778 O O . ALA A 1 95 ? -7.799 -1.836 9.494 1.00 96.50 95 ALA A O 1
ATOM 779 N N . LEU A 1 96 ? -6.034 -3.151 9.941 1.00 96.25 96 LEU A N 1
ATOM 780 C CA . LEU A 1 96 ? -5.601 -2.422 11.129 1.00 96.25 96 LEU A CA 1
ATOM 781 C C . LEU A 1 96 ? -4.676 -1.271 10.717 1.00 96.25 96 LEU A C 1
ATOM 783 O O . LEU A 1 96 ? -3.654 -1.481 10.056 1.00 96.25 96 LEU A O 1
ATOM 787 N N . VAL A 1 97 ? -4.992 -0.062 11.163 1.00 96.81 97 VAL A N 1
ATOM 788 C CA . VAL A 1 97 ? -4.179 1.136 10.942 1.00 96.81 97 VAL A CA 1
ATOM 789 C C . VAL A 1 97 ? -3.928 1.879 12.247 1.00 96.81 97 VAL A C 1
ATOM 791 O O . VAL A 1 97 ? -4.694 1.770 13.205 1.00 96.81 97 VAL A O 1
ATOM 794 N N . LYS A 1 98 ? -2.844 2.653 12.292 1.00 95.81 98 LYS A N 1
ATOM 795 C CA . LYS A 1 98 ? -2.522 3.543 13.408 1.00 95.81 98 LYS A CA 1
ATOM 796 C C . LYS A 1 98 ? -2.507 4.988 12.936 1.00 95.81 98 LYS A C 1
ATOM 798 O O . LYS A 1 98 ? -1.818 5.303 11.972 1.00 95.81 98 LYS A O 1
ATOM 803 N N . CYS A 1 99 ? -3.219 5.860 13.638 1.00 91.75 99 CYS A N 1
ATOM 804 C CA . CYS A 1 99 ? -3.169 7.306 13.431 1.00 91.75 99 CYS A CA 1
ATOM 805 C C . CYS A 1 99 ? -3.197 8.010 14.785 1.00 91.75 99 CYS A C 1
ATOM 807 O O . CYS A 1 99 ? -3.972 7.630 15.666 1.00 91.75 99 CYS A O 1
ATOM 809 N N . ASN A 1 100 ? -2.349 9.025 14.972 1.00 89.81 100 ASN A N 1
ATOM 810 C CA . ASN A 1 100 ? -2.299 9.829 16.198 1.00 89.81 100 ASN A CA 1
ATOM 811 C C . ASN A 1 100 ? -2.162 8.968 17.470 1.00 89.81 100 ASN A C 1
ATOM 813 O O . ASN A 1 100 ? -2.792 9.222 18.498 1.00 89.81 100 ASN A O 1
ATOM 817 N N . GLY A 1 101 ? -1.372 7.894 17.386 1.00 90.38 101 GLY A N 1
ATOM 818 C CA . GLY A 1 101 ? -1.134 6.988 18.511 1.00 90.38 101 GLY A CA 1
ATOM 819 C C . GLY A 1 101 ? -2.235 5.956 18.788 1.00 90.38 101 GLY A C 1
ATOM 820 O O . GLY A 1 101 ? -2.016 5.092 19.635 1.00 90.38 101 GLY A O 1
ATOM 821 N N . LYS A 1 102 ? -3.371 5.987 18.081 1.00 91.81 102 LYS A N 1
ATOM 822 C CA . LYS A 1 102 ? -4.504 5.070 18.286 1.00 91.81 102 LYS A CA 1
ATOM 823 C C . LYS A 1 102 ? -4.639 4.070 17.145 1.00 91.81 102 LYS A C 1
ATOM 825 O O . LYS A 1 102 ? -4.309 4.379 16.004 1.00 91.81 102 LYS A O 1
ATOM 830 N N . LEU A 1 103 ? -5.113 2.873 17.481 1.00 93.81 103 LEU A N 1
ATOM 831 C CA . LEU A 1 103 ? -5.424 1.817 16.522 1.00 93.81 103 LEU A CA 1
ATOM 832 C C . LEU A 1 103 ? -6.876 1.934 16.054 1.00 93.81 103 LEU A C 1
ATOM 834 O O . LEU A 1 103 ? -7.772 2.170 16.864 1.00 93.81 103 LEU A O 1
ATOM 838 N N . HIS A 1 104 ? -7.086 1.735 14.758 1.00 92.25 104 HIS A N 1
ATOM 839 C CA . HIS A 1 104 ? -8.387 1.747 14.101 1.00 92.25 104 HIS A CA 1
ATOM 840 C C . HIS A 1 104 ? -8.477 0.561 13.142 1.00 92.25 104 HIS A C 1
ATOM 842 O O . HIS A 1 104 ? -7.479 0.204 12.518 1.00 92.25 104 HIS A O 1
ATOM 848 N N . TYR A 1 105 ? -9.668 -0.012 12.996 1.00 95.25 105 TYR A N 1
ATOM 849 C CA . TYR A 1 105 ? -9.974 -0.874 11.860 1.00 95.25 105 TYR A CA 1
ATOM 850 C C . TYR A 1 105 ? -10.644 -0.035 10.784 1.00 95.25 105 TYR A C 1
ATOM 852 O O . TYR A 1 105 ? -11.505 0.786 11.100 1.00 95.25 105 TYR A O 1
ATOM 860 N N . ILE A 1 106 ? -10.240 -0.228 9.537 1.00 95.88 106 ILE A N 1
ATOM 861 C CA . ILE A 1 106 ? -10.846 0.419 8.376 1.00 95.88 106 ILE A CA 1
ATOM 862 C C . ILE A 1 106 ? -11.316 -0.624 7.371 1.00 95.88 106 ILE A C 1
ATOM 864 O O . ILE A 1 106 ? -10.718 -1.696 7.290 1.00 95.88 106 ILE A O 1
ATOM 868 N N . ASP A 1 107 ? -12.368 -0.303 6.625 1.00 96.06 107 ASP A N 1
ATOM 869 C CA . ASP A 1 107 ? -12.776 -1.060 5.443 1.00 96.06 107 ASP A CA 1
ATOM 870 C C . ASP A 1 107 ? -11.927 -0.677 4.215 1.00 96.06 107 ASP A C 1
ATOM 872 O O . ASP A 1 107 ? -11.091 0.232 4.271 1.00 96.06 107 ASP A O 1
ATOM 876 N N . THR A 1 108 ? -12.132 -1.366 3.091 1.00 95.50 108 THR A N 1
ATOM 877 C CA . THR A 1 108 ? -11.401 -1.128 1.830 1.00 95.50 108 THR A CA 1
ATOM 878 C C . THR A 1 108 ? -11.653 0.251 1.213 1.00 95.50 108 THR A C 1
ATOM 880 O O . THR A 1 108 ? -10.922 0.659 0.316 1.00 95.50 108 THR A O 1
ATOM 883 N N . ALA A 1 109 ? -12.669 0.983 1.675 1.00 94.44 109 ALA A N 1
ATOM 884 C CA . ALA A 1 109 ? -12.935 2.366 1.285 1.00 94.44 109 ALA A CA 1
ATOM 885 C C . ALA A 1 109 ? -12.339 3.385 2.281 1.00 94.44 109 ALA A C 1
ATOM 887 O O . ALA A 1 109 ? -12.456 4.591 2.072 1.00 94.44 109 ALA A O 1
ATOM 888 N N . GLY A 1 110 ? -11.696 2.920 3.357 1.00 93.06 110 GLY A N 1
ATOM 889 C CA . GLY A 1 110 ? -11.086 3.752 4.392 1.00 93.06 110 GLY A CA 1
ATOM 890 C C . GLY A 1 110 ? -12.036 4.189 5.507 1.00 93.06 110 GLY A C 1
ATOM 891 O O . GLY A 1 110 ? -11.631 4.959 6.383 1.00 93.06 110 GLY A O 1
ATOM 892 N N . ASN A 1 111 ? -13.279 3.700 5.535 1.00 94.31 111 ASN A N 1
ATOM 893 C CA . ASN A 1 111 ? -14.209 4.017 6.614 1.00 94.31 111 ASN A CA 1
ATOM 894 C C . ASN A 1 111 ? -13.823 3.247 7.872 1.00 94.31 111 ASN A C 1
ATOM 896 O O . ASN A 1 111 ? -13.531 2.055 7.821 1.00 94.31 111 ASN A O 1
ATOM 900 N N . THR A 1 112 ? -13.857 3.910 9.030 1.00 91.75 112 THR A N 1
ATOM 901 C CA . THR A 1 112 ? -13.585 3.231 10.301 1.00 91.75 112 THR A CA 1
ATOM 902 C C . THR A 1 112 ? -14.691 2.226 10.614 1.00 91.75 112 THR A C 1
ATOM 904 O O . THR A 1 112 ? -15.853 2.601 10.766 1.00 91.75 112 THR A O 1
ATOM 907 N N . VAL A 1 113 ? -14.309 0.963 10.776 1.00 89.31 113 VAL A N 1
ATOM 908 C CA . VAL A 1 113 ? -15.185 -0.117 11.230 1.00 89.31 113 VAL A CA 1
ATOM 909 C C . VAL A 1 113 ? -15.089 -0.184 12.749 1.00 89.31 113 VAL A C 1
ATOM 911 O O . VAL A 1 113 ? -14.027 -0.443 13.317 1.00 89.31 113 VAL A O 1
ATOM 914 N N . TRP A 1 114 ? -16.195 0.092 13.432 1.00 72.88 114 TRP A N 1
ATOM 915 C CA . TRP A 1 114 ? -16.275 -0.076 14.878 1.00 72.88 114 TRP A CA 1
ATOM 916 C C . TRP A 1 114 ? -16.799 -1.472 15.211 1.00 72.88 114 TRP A C 1
ATOM 918 O O . TRP A 1 114 ? -17.884 -1.844 14.768 1.00 72.88 114 TRP A O 1
ATOM 928 N N . PHE A 1 115 ? -16.056 -2.216 16.031 1.00 61.03 115 PHE A N 1
ATOM 929 C CA . PHE A 1 115 ? -16.531 -3.464 16.622 1.00 61.03 115 PHE A CA 1
ATOM 930 C C . PHE A 1 115 ? -16.865 -3.223 18.103 1.00 61.03 115 PHE A C 1
ATOM 932 O O . PHE A 1 115 ? -15.945 -3.126 18.920 1.00 61.03 115 PHE A O 1
ATOM 939 N N . PRO A 1 116 ? -18.150 -3.130 18.489 1.00 50.00 116 PRO A N 1
ATOM 940 C CA . PRO A 1 116 ? -18.532 -3.376 19.869 1.00 50.00 116 PRO A CA 1
ATOM 941 C C . PRO A 1 116 ? -18.295 -4.849 20.156 1.00 50.00 116 PRO A C 1
ATOM 943 O O . PRO A 1 116 ? -19.016 -5.706 19.646 1.00 50.00 116 PRO A O 1
ATOM 946 N N . THR A 1 117 ? -17.340 -5.169 21.011 1.00 57.47 117 THR A N 1
ATOM 947 C CA . THR A 1 117 ? -17.412 -6.432 21.743 1.00 57.47 117 THR A CA 1
ATOM 948 C C . THR A 1 117 ? -18.357 -6.223 22.928 1.00 57.47 117 THR A C 1
ATOM 950 O O . THR A 1 117 ? -18.067 -5.382 23.782 1.00 57.47 117 THR A O 1
ATOM 953 N N . HIS A 1 118 ? -19.490 -6.935 22.937 1.00 48.22 118 HIS A N 1
ATOM 954 C CA . HIS A 1 118 ? -20.261 -7.217 24.155 1.00 48.22 118 HIS A CA 1
ATOM 955 C C . HIS A 1 118 ? -19.616 -8.385 24.900 1.00 48.22 118 HIS A C 1
ATOM 957 O O . HIS A 1 118 ? -19.068 -9.273 24.206 1.00 48.22 118 HIS A O 1
#

pLDDT: mean 87.21, std 17.66, range [34.41, 98.44]

Sequence (118 aa):
MDVYRRVGRGDRPPTFDRVWDFWEGFAAVQLEGMWGFIDLQGIMVVFPQFEEAIRFSEGLAKVRANGRWGYIDVYGQLVIDPVYDIAHHFAEGIALVKCNGKLHYIDTAGNTVWFPTH

Secondary structure (DSSP, 8-state):
------S-SSS-PPPPSEEPPPBTTEEEEEETTEEEEEETTS-EEEEEEESEEEEEETTEEEEEETTEEEEEETTS-EEEEEEESEEPPPBTTEEEEEETTEEEEEETTS-EE-----